Protein AF-A0A1M6BVC1-F1 (afdb_monomer)

Radius of gyration: 15.73 Å; Cα contacts (8 Å, |Δi|>4): 419; chains: 1; bounding box: 36×41×41 Å

Nearest PDB structures (foldseek):
  2gop-assembly1_B  TM=5.204E-01  e=5.847E-02  Pyrococcus furiosus
  8oz0-assembly1_I  TM=4.119E-01  e=9.799E-03  Homo sapiens
  2gop-assembly1_A  TM=3.902E-01  e=1.635E-01  Pyrococcus furiosus
  5jrl-assembly2_D-2  TM=3.042E-01  e=2.521E-01  Sphingopyxis alaskensis RB2256
  6b12-assembly2_B  TM=4.024E-01  e=8.055E+00  Pseudomonas protegens Pf-5

Solvent-accessible surface area (backbone atoms only — not comparable to full-atom values): 9526 Å² total; per-residue (Å²): 88,37,78,49,76,47,80,59,68,44,95,60,31,43,37,36,36,29,47,69,90,38,81,47,72,40,40,31,76,68,45,32,79,68,43,74,70,49,42,61,92,40,55,78,50,70,51,76,51,73,38,51,90,73,29,32,38,38,37,38,40,19,18,77,92,27,71,38,34,35,30,41,27,38,31,71,83,81,73,40,75,55,20,31,34,77,16,52,28,54,50,28,55,37,70,61,101,58,34,36,36,37,35,22,58,48,71,51,95,96,51,60,45,30,35,35,38,33,46,44,57,40,76,40,76,36,69,84,56,85,67,69,67,46,70,76,46,79,44,86,40,62,77,84,60,56,58,64,37,42,44,67,43,81,93,72,37,29,39,36,40,30,30,68,85,67,47,77,46,79,41,80,57,133

Organism: NCBI:txid1120997

Foldseek 3Di:
DWDDKDQDLDQFFGIWTADPNDIDTDGLVQVCVAFVQSGSVFWDDKDKDDDPVQCKIWMKTAGPCQQFIWTWIARNVVRDTQDIETRRQFQEWDDDPFKIWTWHFDDDPPDAIKIFIFIDTSNYRHHPDPPDRPRPDIHDDPRDWAFRYWYADPVQQWIWTQIPVRDTDIDHDD

Secondary structure (DSSP, 8-state):
-EEEEEE--SSSEEEEEEETTEEEEEEHHHHTTT-TT--TTTEEEEEEEEETTTTEEEEEEEETTTTEEEEEEEETTTTEEEEEEE-TTEEEEEE-SSEEEEEEEE--TTS--EEEEEEEETT-B-SS-----EEEEEE---TT--EEEEEEETTTTEEEEEETT--EEEEE--

Sequence (174 aa):
MLTDVEVLLDDESVLGYMLDGRYKTVSYAVFQQYWPDAEPDFVENSGVRWSSKGNTIIGYLTGASGQSGVIFGWNAVTETFFHISDGNFVVGIACTNKTMYSLACVSYYGHPASYCLNAAPIEAMNIEAGEEIEMITELPGTTDVIANSLYIDSGKNMLIVKTEDENIELYRID

pLDDT: mean 77.46, std 17.03, range [34.62, 97.62]

Structure (mmCIF, N/CA/C/O backbone):
data_AF-A0A1M6BVC1-F1
#
_entry.id   AF-A0A1M6BVC1-F1
#
loop_
_atom_site.group_PDB
_atom_site.id
_atom_site.type_symbol
_atom_site.label_atom_id
_atom_site.label_alt_id
_atom_site.label_comp_id
_atom_site.label_asym_id
_atom_site.label_entity_id
_atom_site.label_seq_id
_atom_site.pdbx_PDB_ins_code
_atom_site.Cartn_x
_atom_site.Cartn_y
_atom_site.Cartn_z
_atom_site.occupancy
_atom_site.B_iso_or_equiv
_atom_site.auth_seq_id
_atom_site.auth_comp_id
_atom_site.auth_asym_id
_atom_site.auth_atom_id
_atom_site.pdbx_PDB_model_num
ATOM 1 N N . MET A 1 1 ? -16.811 2.580 11.304 1.00 87.38 1 MET A N 1
ATOM 2 C CA . MET A 1 1 ? -16.763 1.980 9.964 1.00 87.38 1 MET A CA 1
ATOM 3 C C . MET A 1 1 ? -16.024 2.908 9.030 1.00 87.38 1 MET A C 1
ATOM 5 O O . MET A 1 1 ? -16.326 4.099 8.992 1.00 87.38 1 MET A O 1
ATOM 9 N N . LEU A 1 2 ? -15.047 2.344 8.330 1.00 89.94 2 LEU A N 1
ATOM 10 C CA . LEU A 1 2 ? -14.254 3.012 7.310 1.00 89.94 2 LEU A CA 1
ATOM 11 C C . LEU A 1 2 ? -15.112 3.256 6.063 1.00 89.94 2 LEU A C 1
ATOM 13 O O . LEU A 1 2 ? -15.721 2.315 5.545 1.00 89.94 2 LEU A O 1
ATOM 17 N N . THR A 1 3 ? -15.181 4.503 5.603 1.00 91.50 3 THR A N 1
ATOM 18 C CA . THR A 1 3 ? -16.043 4.891 4.472 1.00 91.50 3 THR A CA 1
ATOM 19 C C . THR A 1 3 ? -15.293 5.502 3.306 1.00 91.50 3 THR A C 1
ATOM 21 O O . THR A 1 3 ? -15.817 5.466 2.199 1.00 91.50 3 THR A O 1
ATOM 24 N N . ASP A 1 4 ? -14.099 6.037 3.542 1.00 92.56 4 ASP A N 1
ATOM 25 C CA . ASP A 1 4 ? -13.310 6.709 2.517 1.00 92.56 4 ASP A CA 1
ATOM 26 C C . ASP A 1 4 ? -11.820 6.636 2.844 1.00 92.56 4 ASP A C 1
ATOM 28 O O . ASP A 1 4 ? -11.466 6.587 4.030 1.00 92.56 4 ASP A O 1
ATOM 32 N N . VAL A 1 5 ? -10.989 6.596 1.804 1.00 92.88 5 VAL A N 1
ATOM 33 C CA . VAL A 1 5 ? -9.527 6.521 1.886 1.00 92.88 5 VAL A CA 1
ATOM 34 C C . VAL A 1 5 ? -8.914 7.203 0.670 1.00 92.88 5 VAL A C 1
ATOM 36 O O . VAL A 1 5 ? -9.285 6.906 -0.464 1.00 92.88 5 VAL A O 1
ATOM 39 N N . GLU A 1 6 ? -7.915 8.041 0.910 1.00 93.56 6 GLU A N 1
ATOM 40 C CA . GLU A 1 6 ? -7.159 8.743 -0.121 1.00 93.56 6 GLU A CA 1
ATOM 41 C C . GLU A 1 6 ? -5.668 8.789 0.223 1.00 93.56 6 GLU A C 1
ATOM 43 O O . GLU A 1 6 ? -5.279 8.764 1.394 1.00 93.56 6 GLU A O 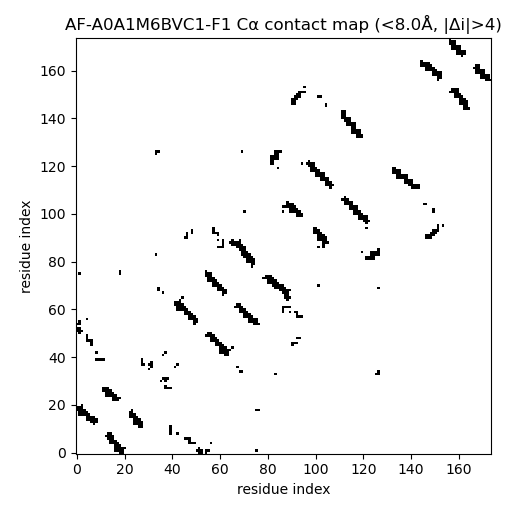1
ATOM 48 N N . VAL A 1 7 ? -4.834 8.869 -0.809 1.00 92.12 7 VAL A N 1
ATOM 49 C CA . VAL A 1 7 ? -3.417 9.213 -0.662 1.00 92.12 7 VAL A CA 1
ATOM 50 C C . VAL A 1 7 ? -3.305 10.731 -0.770 1.00 92.12 7 VAL A C 1
ATOM 52 O O . VAL A 1 7 ? -3.816 11.304 -1.729 1.00 92.12 7 VAL A O 1
ATOM 55 N N . LEU A 1 8 ? -2.676 11.368 0.218 1.00 91.69 8 LEU A N 1
ATOM 56 C CA . LEU A 1 8 ? -2.559 12.827 0.297 1.00 91.69 8 LEU A CA 1
ATOM 57 C C . LEU A 1 8 ? -1.256 13.338 -0.316 1.00 91.69 8 LEU A C 1
ATOM 59 O O . LEU A 1 8 ? -1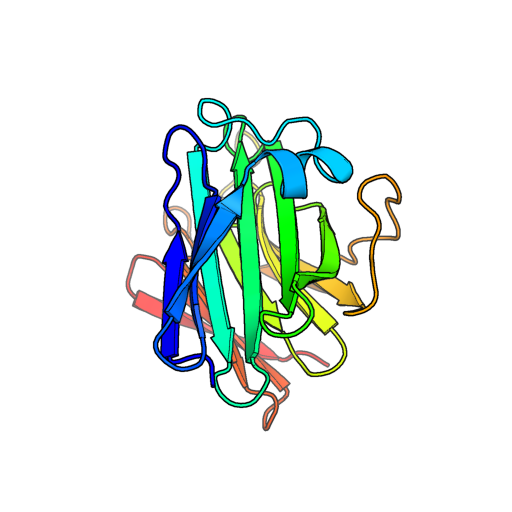.297 14.233 -1.154 1.00 91.69 8 LEU A O 1
ATOM 63 N N . LEU A 1 9 ? -0.127 12.749 0.090 1.00 88.94 9 LEU A N 1
ATOM 64 C CA . LEU A 1 9 ? 1.229 13.192 -0.262 1.00 88.94 9 LEU A CA 1
ATOM 65 C C . LEU A 1 9 ? 1.412 14.716 -0.136 1.00 88.94 9 LEU A C 1
ATOM 67 O O . LEU A 1 9 ? 1.947 15.363 -1.033 1.00 88.94 9 LEU A O 1
ATOM 71 N N . ASP A 1 10 ? 0.929 15.288 0.970 1.00 91.00 10 ASP A N 1
ATOM 72 C CA . ASP A 1 10 ? 1.186 16.689 1.321 1.00 91.00 10 ASP A CA 1
ATOM 73 C C . ASP A 1 10 ? 2.459 16.814 2.183 1.00 91.00 10 ASP A C 1
ATOM 75 O O . ASP A 1 10 ? 3.210 15.851 2.330 1.00 91.00 10 ASP A O 1
ATOM 79 N N . ASP A 1 11 ? 2.727 17.994 2.746 1.00 90.44 11 ASP A N 1
ATOM 80 C CA . ASP A 1 11 ? 3.944 18.253 3.531 1.00 90.44 11 ASP A CA 1
ATOM 81 C C . ASP A 1 11 ? 4.020 17.439 4.844 1.00 90.44 11 ASP A C 1
ATOM 83 O O . ASP A 1 11 ? 5.096 17.297 5.427 1.00 90.44 11 ASP A O 1
ATOM 87 N N . GLU A 1 12 ? 2.895 16.914 5.346 1.00 91.50 12 GLU A N 1
ATOM 88 C CA . GLU A 1 12 ? 2.810 16.274 6.667 1.00 91.50 12 GLU A CA 1
ATOM 89 C C . GLU A 1 12 ? 2.254 14.843 6.619 1.00 91.50 12 GLU A C 1
ATOM 91 O O . GLU A 1 12 ? 2.596 14.013 7.472 1.00 91.50 12 GLU A O 1
ATOM 96 N N . SER A 1 13 ? 1.403 14.536 5.640 1.00 94.69 13 SER A N 1
ATOM 97 C CA . SER A 1 13 ? 0.535 13.363 5.615 1.00 94.69 13 SER A CA 1
ATOM 98 C C . SER A 1 13 ? 0.669 12.535 4.342 1.00 94.69 13 SER A C 1
ATOM 100 O O . SER A 1 13 ? 0.686 13.035 3.220 1.00 94.69 13 SER A O 1
ATOM 102 N N . VAL A 1 14 ? 0.668 11.217 4.535 1.00 93.81 14 VAL A N 1
ATOM 103 C CA . VAL A 1 14 ? 0.681 10.225 3.455 1.00 93.81 14 VAL A CA 1
ATOM 104 C C . VAL A 1 14 ? -0.739 9.761 3.137 1.00 93.81 14 VAL A C 1
ATOM 106 O O . VAL A 1 14 ? -1.123 9.665 1.974 1.00 93.81 14 VAL A O 1
ATOM 109 N N . LEU A 1 15 ? -1.536 9.474 4.169 1.00 95.88 15 LEU A N 1
ATOM 110 C CA . LEU A 1 15 ? -2.835 8.813 4.040 1.00 95.88 15 LEU A CA 1
ATOM 111 C C . LEU A 1 15 ? -3.922 9.622 4.742 1.00 95.88 15 LEU A C 1
ATOM 113 O O . LEU A 1 15 ? -3.751 9.980 5.905 1.00 95.88 15 LEU A O 1
ATOM 117 N N . GLY A 1 16 ? -5.055 9.827 4.075 1.00 96.81 16 GLY A N 1
ATOM 118 C CA . GLY A 1 16 ? -6.291 10.350 4.655 1.00 96.81 16 GLY A CA 1
ATOM 119 C C . GLY A 1 16 ? -7.371 9.271 4.685 1.00 96.81 16 GLY A C 1
ATOM 120 O O . GLY A 1 16 ? -7.481 8.472 3.754 1.00 96.81 16 GLY A O 1
ATOM 121 N N . TYR A 1 17 ? -8.169 9.198 5.753 1.00 96.94 17 TYR A N 1
ATOM 122 C CA . TYR A 1 17 ? -9.300 8.269 5.806 1.00 96.94 17 TYR A CA 1
ATOM 123 C C . TYR A 1 17 ? -10.441 8.715 6.726 1.00 96.94 17 TYR A C 1
ATOM 125 O O . TYR A 1 17 ? -10.248 9.387 7.740 1.00 96.94 17 TYR A O 1
ATOM 133 N N . MET A 1 18 ? -11.658 8.276 6.391 1.00 96.75 18 MET A N 1
ATOM 134 C CA . MET A 1 18 ? -12.878 8.528 7.163 1.00 96.75 18 MET A CA 1
ATOM 135 C C . MET A 1 18 ? -13.277 7.305 7.987 1.00 96.75 18 MET A C 1
ATOM 137 O O . MET A 1 18 ? -13.714 6.295 7.433 1.00 96.75 18 MET A O 1
ATOM 141 N N . LEU A 1 19 ? -13.206 7.412 9.316 1.00 96.00 19 LEU A N 1
ATOM 142 C CA . LEU A 1 19 ? -13.634 6.372 10.254 1.00 96.00 19 LEU A CA 1
ATOM 143 C C . LEU A 1 19 ? -14.739 6.898 11.171 1.00 96.00 19 LEU A C 1
ATOM 145 O O . LEU A 1 19 ? -14.530 7.843 11.928 1.00 96.00 19 LEU A O 1
ATOM 149 N N . ASP A 1 20 ? -15.916 6.268 11.119 1.00 93.94 20 ASP A N 1
ATOM 150 C CA . ASP A 1 20 ? -17.065 6.643 11.965 1.00 93.94 20 ASP A CA 1
ATOM 151 C C . ASP A 1 20 ? -17.424 8.137 11.856 1.00 93.94 20 ASP A C 1
ATOM 153 O O . ASP A 1 20 ? -17.736 8.807 12.840 1.00 93.94 20 ASP A O 1
ATOM 157 N N . GLY A 1 21 ? -17.353 8.670 10.630 1.00 93.56 21 GLY A N 1
ATOM 158 C CA . GLY A 1 21 ? -17.664 10.069 10.330 1.00 93.56 21 GLY A CA 1
ATOM 159 C C . GLY A 1 21 ? -16.580 11.069 10.738 1.00 93.56 21 GLY A C 1
ATOM 160 O O . GLY A 1 21 ? -16.818 12.272 10.653 1.00 93.56 21 GLY A O 1
ATOM 161 N N . ARG A 1 22 ? -15.403 10.608 11.178 1.00 96.44 22 ARG A N 1
ATOM 162 C CA . ARG A 1 22 ? -14.257 11.463 11.505 1.00 96.44 22 ARG A CA 1
ATOM 163 C C . ARG A 1 22 ? -13.138 11.264 10.498 1.00 96.44 22 ARG A C 1
ATOM 165 O O . ARG A 1 22 ? -12.748 10.127 10.239 1.00 96.44 22 ARG A O 1
ATOM 172 N N . TYR A 1 23 ? -12.618 12.376 9.994 1.00 97.19 23 TYR A N 1
ATOM 173 C CA . TYR A 1 23 ? -11.426 12.379 9.163 1.00 97.19 23 TYR A CA 1
ATOM 174 C C . TYR A 1 23 ? -10.185 12.217 10.035 1.00 97.19 23 TYR A C 1
ATOM 176 O O . TYR A 1 23 ? -10.087 12.829 11.104 1.00 97.19 23 TYR A O 1
ATOM 184 N N . LYS A 1 24 ? -9.263 11.376 9.585 1.00 97.50 24 LYS A N 1
ATOM 185 C CA . LYS A 1 24 ? -7.977 11.110 10.218 1.00 97.50 24 LYS A CA 1
ATOM 186 C C . LYS A 1 24 ? -6.897 11.069 9.150 1.00 97.50 24 LYS A C 1
ATOM 188 O O . LYS A 1 24 ? -7.177 10.698 8.012 1.00 97.50 24 LYS A O 1
ATOM 193 N N . THR A 1 25 ? -5.673 11.383 9.551 1.00 97.62 25 THR A N 1
ATOM 194 C CA . THR A 1 25 ? -4.498 11.291 8.688 1.00 97.62 25 THR A CA 1
ATOM 195 C C . THR A 1 25 ? -3.426 10.398 9.305 1.00 97.62 25 THR A C 1
ATOM 197 O O . THR A 1 25 ? -3.410 10.165 10.517 1.00 97.62 25 THR A O 1
ATOM 200 N N . VAL A 1 26 ? -2.542 9.872 8.460 1.00 96.38 26 VAL A N 1
ATOM 201 C CA . VAL A 1 26 ? -1.310 9.184 8.860 1.00 96.38 26 VAL A CA 1
ATOM 202 C C . VAL A 1 26 ? -0.137 9.982 8.314 1.00 96.38 26 VAL A C 1
ATOM 204 O O . VAL A 1 26 ? -0.056 10.209 7.106 1.00 96.38 26 VAL A O 1
ATOM 207 N N . SER A 1 27 ? 0.757 10.409 9.202 1.00 96.19 27 SER A N 1
ATOM 208 C CA . SER A 1 27 ? 1.908 11.234 8.845 1.00 96.19 27 SER A CA 1
ATOM 209 C C . SER A 1 27 ? 3.092 10.419 8.339 1.00 96.19 27 SER A C 1
ATOM 211 O O . SER A 1 27 ? 3.218 9.229 8.643 1.00 96.19 27 SER A O 1
ATOM 213 N N . TYR A 1 28 ? 4.016 11.083 7.640 1.00 94.00 28 TYR A N 1
ATOM 214 C CA . TYR A 1 28 ? 5.298 10.487 7.242 1.00 94.00 28 TYR A CA 1
ATOM 215 C C . TYR A 1 28 ? 6.066 9.909 8.435 1.00 94.00 28 TYR A C 1
ATOM 217 O O . TYR A 1 28 ? 6.598 8.809 8.344 1.00 94.00 28 TYR A O 1
ATOM 225 N N . ALA A 1 29 ? 6.025 10.567 9.598 1.00 94.12 29 ALA A N 1
ATOM 226 C CA . ALA A 1 29 ? 6.698 10.101 10.814 1.00 94.12 29 ALA A CA 1
ATOM 227 C C . ALA A 1 29 ? 6.237 8.708 11.294 1.00 94.12 29 ALA A C 1
ATOM 229 O O . ALA A 1 29 ? 6.975 8.005 11.988 1.00 94.12 29 ALA A O 1
ATOM 230 N N . VAL A 1 30 ? 5.015 8.288 10.947 1.00 94.06 30 VAL A N 1
ATOM 231 C CA . VAL A 1 30 ? 4.536 6.927 11.230 1.00 94.06 30 VAL A CA 1
ATOM 232 C C . VAL A 1 30 ? 5.215 5.918 10.302 1.00 94.06 30 VAL A C 1
ATOM 234 O O . VAL A 1 30 ? 5.639 4.860 10.762 1.00 94.06 30 VAL A O 1
ATOM 237 N N . PHE A 1 31 ? 5.373 6.259 9.021 1.00 92.06 31 PHE A N 1
ATOM 238 C CA . PHE A 1 31 ? 6.064 5.428 8.033 1.00 92.06 31 PHE A CA 1
ATOM 239 C C . PHE A 1 31 ? 7.579 5.384 8.264 1.00 92.06 31 PHE A C 1
ATOM 241 O O . PHE A 1 31 ? 8.153 4.306 8.171 1.00 92.06 31 PHE A O 1
ATOM 248 N N . GLN A 1 32 ? 8.209 6.495 8.660 1.00 92.31 32 GLN A N 1
ATOM 249 C CA . GLN A 1 32 ? 9.658 6.609 8.901 1.00 92.31 32 GLN A CA 1
ATOM 250 C C . GLN A 1 32 ? 10.209 5.658 9.970 1.00 92.31 32 GLN A C 1
ATOM 252 O O . GLN A 1 32 ? 11.396 5.346 9.969 1.00 92.31 32 GLN A O 1
ATOM 257 N N . GLN A 1 33 ? 9.360 5.161 10.874 1.00 89.56 33 GLN A N 1
ATOM 258 C CA . GLN A 1 33 ? 9.745 4.123 11.842 1.00 89.56 33 GLN A CA 1
ATOM 259 C C . GLN A 1 33 ? 10.119 2.797 11.173 1.00 89.56 33 GLN A C 1
ATOM 261 O O . GLN A 1 33 ? 10.791 1.966 11.779 1.00 89.56 33 GLN A O 1
ATOM 266 N N . TYR A 1 34 ? 9.643 2.605 9.948 1.00 87.44 34 TYR A N 1
ATOM 267 C CA . TYR A 1 34 ? 9.768 1.388 9.175 1.00 87.44 34 TYR A CA 1
ATOM 268 C C . TYR A 1 34 ? 10.577 1.685 7.904 1.00 87.44 34 TYR A C 1
ATOM 270 O O . TYR A 1 34 ? 11.576 1.019 7.655 1.00 87.44 34 TYR A O 1
ATOM 278 N N . TRP A 1 35 ? 10.181 2.692 7.126 1.00 90.56 35 TRP A N 1
ATOM 279 C CA . TRP A 1 35 ? 10.814 3.103 5.876 1.00 90.56 35 TRP A CA 1
ATOM 280 C C . TRP A 1 35 ? 11.433 4.497 6.047 1.00 90.56 35 TRP A C 1
ATOM 282 O O . TRP A 1 35 ? 10.717 5.490 5.908 1.00 90.56 35 TRP A O 1
ATOM 292 N N . PRO A 1 36 ? 12.733 4.604 6.391 1.00 90.31 36 PRO A N 1
ATOM 293 C CA . PRO A 1 36 ? 13.363 5.883 6.730 1.00 90.31 36 PRO A CA 1
ATOM 294 C C . PRO A 1 36 ? 13.294 6.936 5.621 1.00 90.31 36 PRO A C 1
ATOM 296 O O . PRO A 1 36 ? 13.260 8.122 5.932 1.00 90.31 36 PRO A O 1
ATOM 299 N N . ASP A 1 37 ? 13.212 6.506 4.359 1.00 88.56 37 ASP A N 1
ATOM 300 C CA . ASP A 1 37 ? 13.104 7.392 3.194 1.00 88.56 37 ASP A CA 1
ATOM 301 C C . ASP A 1 37 ? 11.696 7.994 3.016 1.00 88.56 37 ASP A C 1
ATOM 303 O O . ASP A 1 37 ? 11.458 8.733 2.065 1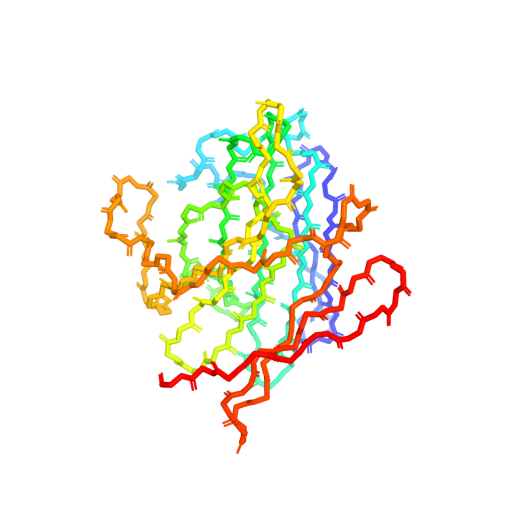.00 88.56 37 ASP A O 1
ATOM 307 N N . ALA A 1 38 ? 10.734 7.675 3.890 1.00 90.75 38 ALA A N 1
ATOM 308 C CA . ALA A 1 38 ? 9.382 8.216 3.823 1.00 90.75 38 ALA A CA 1
ATOM 309 C C . ALA A 1 38 ? 9.382 9.729 4.114 1.00 90.75 38 ALA A C 1
ATOM 311 O O . ALA A 1 38 ? 9.135 10.158 5.242 1.00 90.75 38 ALA A O 1
ATOM 312 N N . GLU A 1 39 ? 9.630 10.535 3.087 1.00 93.00 39 GLU A N 1
ATOM 313 C CA . GLU A 1 39 ? 9.636 11.998 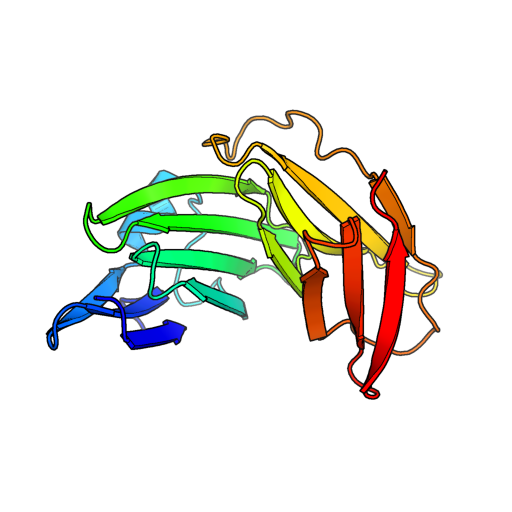3.116 1.00 93.00 39 GLU A CA 1
ATOM 314 C C . GLU A 1 39 ? 8.775 12.575 1.975 1.00 93.00 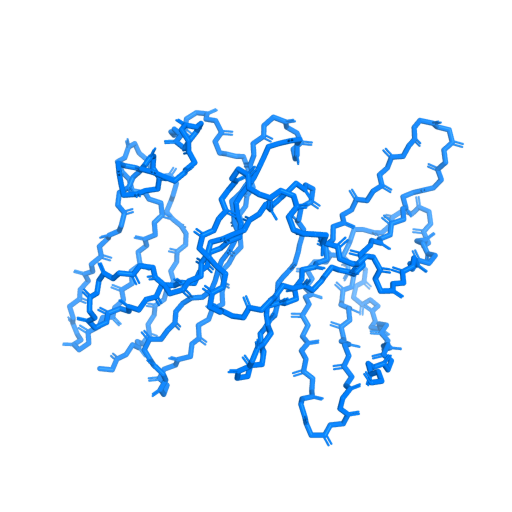39 GLU A C 1
ATOM 316 O O . GLU A 1 39 ? 8.682 11.943 0.916 1.00 93.00 39 GLU A O 1
ATOM 321 N N . PRO A 1 40 ? 8.172 13.772 2.147 1.00 91.06 40 PRO A N 1
ATOM 322 C CA . PRO A 1 40 ? 7.289 14.379 1.144 1.00 91.06 40 PRO A CA 1
ATOM 323 C C . PRO A 1 40 ? 7.889 14.477 -0.260 1.00 91.06 40 PRO A C 1
ATOM 325 O O . PRO A 1 40 ? 7.232 14.136 -1.237 1.00 91.06 40 PRO A O 1
ATOM 328 N N . ASP A 1 41 ? 9.160 14.870 -0.358 1.00 89.88 41 ASP A N 1
ATOM 329 C CA . ASP A 1 41 ? 9.846 15.045 -1.643 1.00 89.88 41 ASP A CA 1
ATOM 330 C C . ASP A 1 41 ? 10.428 13.736 -2.207 1.00 89.88 41 ASP A C 1
ATOM 332 O O . ASP A 1 41 ? 10.947 13.714 -3.325 1.00 89.88 41 ASP A O 1
ATOM 336 N N . PHE A 1 42 ? 10.382 12.646 -1.434 1.00 91.81 42 PHE A N 1
ATOM 337 C CA . PHE A 1 42 ? 10.911 11.348 -1.845 1.00 91.81 42 PHE A CA 1
ATOM 338 C C . PHE A 1 42 ? 9.840 10.450 -2.467 1.00 91.81 42 PHE A C 1
ATOM 340 O O . PHE A 1 42 ? 10.127 9.708 -3.410 1.00 91.81 42 PHE A O 1
ATOM 347 N N . VAL A 1 43 ? 8.608 10.506 -1.952 1.00 91.56 43 VAL A N 1
ATOM 348 C CA . VAL A 1 43 ? 7.503 9.675 -2.442 1.00 91.56 43 VAL A CA 1
ATOM 349 C C . VAL A 1 43 ? 6.980 10.226 -3.768 1.00 91.56 43 VAL A C 1
ATOM 351 O O . VAL A 1 43 ? 6.486 11.344 -3.843 1.00 91.56 43 VAL A O 1
ATOM 354 N N . GLU A 1 44 ? 7.047 9.418 -4.823 1.00 87.19 44 GLU A N 1
ATOM 355 C CA . GLU A 1 44 ? 6.694 9.835 -6.189 1.00 87.19 44 GLU A CA 1
ATOM 356 C C . GLU A 1 44 ? 5.485 9.079 -6.764 1.00 87.19 44 GLU A C 1
ATOM 358 O O . GLU A 1 44 ? 4.814 9.572 -7.669 1.00 87.19 44 GLU A O 1
ATOM 363 N N . ASN A 1 45 ? 5.205 7.871 -6.262 1.00 82.81 45 ASN A N 1
ATOM 364 C CA . ASN A 1 45 ? 4.087 7.046 -6.706 1.00 82.81 45 ASN A CA 1
ATOM 365 C C . ASN A 1 45 ? 3.483 6.292 -5.519 1.00 82.81 45 ASN A C 1
ATOM 367 O O . ASN A 1 45 ? 4.153 5.979 -4.533 1.00 82.81 45 ASN A O 1
ATOM 371 N N . SER A 1 46 ? 2.183 6.031 -5.597 1.00 86.62 46 SER A N 1
ATOM 372 C CA . SER A 1 46 ? 1.431 5.415 -4.514 1.00 86.62 46 SER A CA 1
ATOM 373 C C . SER A 1 46 ? 0.137 4.792 -5.016 1.00 86.62 46 SER A C 1
ATOM 375 O O . SER A 1 46 ? -0.406 5.161 -6.057 1.00 86.62 46 SER A O 1
ATOM 377 N N . GLY A 1 47 ? -0.393 3.861 -4.235 1.00 85.38 47 GLY A N 1
ATOM 378 C CA . GLY A 1 47 ? -1.718 3.315 -4.471 1.00 85.38 47 GLY A CA 1
ATOM 379 C C . GLY A 1 47 ? -2.285 2.713 -3.202 1.00 85.38 47 GLY A C 1
ATOM 380 O O . GLY A 1 47 ? -1.553 2.149 -2.392 1.00 85.38 47 GLY A O 1
ATOM 381 N N . VAL A 1 48 ? -3.600 2.827 -3.021 1.00 88.62 48 VAL A N 1
ATOM 382 C CA . VAL A 1 48 ? -4.304 2.317 -1.838 1.00 88.62 48 VAL A CA 1
ATOM 383 C C . VAL A 1 48 ? -5.561 1.553 -2.217 1.00 88.62 48 VAL A C 1
ATOM 385 O O . VAL A 1 48 ? -6.231 1.833 -3.211 1.00 88.62 48 VAL A O 1
ATOM 388 N N . ARG A 1 49 ? -5.896 0.570 -1.386 1.00 84.62 49 ARG A N 1
ATOM 389 C CA . ARG A 1 49 ? -7.157 -0.172 -1.402 1.00 84.62 49 ARG A CA 1
ATOM 390 C C . ARG A 1 49 ? -7.640 -0.337 0.028 1.00 84.62 49 ARG A C 1
ATOM 392 O O . ARG A 1 49 ? -6.843 -0.373 0.960 1.00 84.62 49 ARG A O 1
ATOM 399 N N . TRP A 1 50 ? -8.945 -0.478 0.223 1.00 85.88 50 TRP A N 1
ATOM 400 C CA . TRP A 1 50 ? -9.493 -0.614 1.570 1.00 85.88 50 TRP A CA 1
ATOM 401 C C . TRP A 1 50 ? -10.709 -1.528 1.643 1.00 85.88 50 TRP A C 1
ATOM 403 O O . TRP A 1 50 ? -11.397 -1.782 0.654 1.00 85.88 50 TRP A O 1
ATOM 413 N N . SER A 1 51 ? -10.978 -2.018 2.855 1.00 79.62 51 SER A N 1
ATOM 414 C CA . SER A 1 51 ? -12.159 -2.813 3.184 1.00 79.62 51 SER A CA 1
ATOM 415 C C . SER A 1 51 ? -12.939 -2.160 4.318 1.00 79.62 51 SER A C 1
ATOM 417 O O . SER A 1 51 ? -12.495 -2.127 5.468 1.00 79.62 51 SER A O 1
ATOM 419 N N . SER A 1 52 ? -14.158 -1.703 4.021 1.00 69.12 52 SER A N 1
ATOM 420 C CA . SER A 1 52 ? -15.068 -1.123 5.019 1.00 69.12 52 SER A CA 1
ATOM 421 C C . SER A 1 52 ? -15.479 -2.116 6.112 1.00 69.12 52 SER A C 1
ATOM 423 O O . SER A 1 52 ? -15.742 -1.715 7.243 1.00 69.12 52 SER A O 1
ATOM 425 N N . LYS A 1 53 ? -15.492 -3.422 5.804 1.00 71.19 53 LYS A N 1
ATOM 426 C CA . LYS A 1 53 ? -15.825 -4.488 6.765 1.00 71.19 53 LYS A CA 1
ATOM 427 C C . LYS A 1 53 ? -14.676 -4.805 7.723 1.00 71.19 53 LYS A C 1
ATOM 429 O O . LYS A 1 53 ? -14.937 -5.176 8.861 1.00 71.19 53 LYS A O 1
ATOM 434 N N . GLY A 1 54 ? -13.433 -4.676 7.259 1.00 74.19 54 GLY A N 1
ATOM 435 C CA . GLY A 1 54 ? -12.235 -4.909 8.071 1.00 74.19 54 GLY A CA 1
ATOM 436 C C . GLY A 1 54 ? -11.737 -3.666 8.807 1.00 74.19 54 GLY A C 1
ATOM 437 O O . GLY A 1 54 ? -10.977 -3.800 9.757 1.00 74.19 54 GLY A O 1
ATOM 438 N N . ASN A 1 55 ? -12.160 -2.466 8.383 1.00 87.31 55 ASN A N 1
ATOM 439 C CA . ASN A 1 55 ? -11.508 -1.194 8.726 1.00 87.31 55 ASN A CA 1
ATOM 440 C C . ASN A 1 55 ? -9.992 -1.240 8.463 1.00 87.31 55 ASN A C 1
ATOM 442 O O . ASN A 1 55 ? -9.196 -0.684 9.219 1.00 87.31 55 ASN A O 1
ATOM 446 N N . THR A 1 56 ? -9.607 -1.942 7.400 1.00 90.38 56 THR A N 1
ATOM 447 C CA . THR A 1 56 ? -8.219 -2.110 6.987 1.00 90.38 56 THR A CA 1
ATOM 448 C C . THR A 1 56 ? -7.975 -1.383 5.679 1.00 90.38 56 THR A C 1
ATOM 450 O O . THR A 1 56 ? -8.837 -1.342 4.793 1.00 90.38 56 THR A O 1
ATOM 453 N N . ILE A 1 57 ? -6.781 -0.818 5.579 1.00 93.94 57 ILE A N 1
ATOM 454 C CA . ILE A 1 57 ? -6.257 -0.145 4.399 1.00 93.94 57 ILE A CA 1
ATOM 455 C C . ILE A 1 57 ? -4.988 -0.892 4.016 1.00 93.94 57 ILE A C 1
ATOM 457 O O . ILE A 1 57 ? -4.181 -1.201 4.884 1.00 93.94 57 ILE A O 1
ATOM 461 N N . ILE A 1 58 ? -4.823 -1.211 2.742 1.00 92.12 58 ILE A N 1
ATOM 462 C CA . ILE A 1 58 ? -3.553 -1.681 2.198 1.00 92.12 58 ILE A CA 1
ATOM 463 C C . ILE A 1 58 ? -3.071 -0.658 1.184 1.00 92.12 58 ILE A C 1
ATOM 465 O O . ILE A 1 58 ? -3.884 -0.041 0.491 1.00 92.12 58 ILE A O 1
ATOM 469 N N . GLY A 1 59 ? -1.768 -0.471 1.093 1.00 93.44 59 GLY A N 1
ATOM 470 C CA . GLY A 1 59 ? -1.200 0.494 0.173 1.00 93.44 59 GLY A CA 1
ATOM 471 C C . GLY A 1 59 ? 0.237 0.185 -0.175 1.00 93.44 59 GLY A C 1
ATOM 472 O O . GLY A 1 59 ? 0.849 -0.720 0.389 1.00 93.44 59 GLY A O 1
ATOM 473 N N . TYR A 1 60 ? 0.754 0.940 -1.127 1.00 93.06 60 TYR A N 1
ATOM 474 C CA . TYR A 1 60 ? 2.174 1.015 -1.399 1.00 93.06 60 TYR A CA 1
ATOM 475 C C . TYR A 1 60 ? 2.580 2.470 -1.613 1.00 93.06 60 TYR A C 1
ATOM 477 O O . TYR A 1 60 ? 1.759 3.295 -2.028 1.00 93.06 60 TYR A O 1
ATOM 485 N N . LEU A 1 61 ? 3.842 2.759 -1.322 1.00 94.00 61 LEU A N 1
ATOM 486 C CA . LEU A 1 61 ? 4.519 4.020 -1.603 1.00 94.00 61 LEU A CA 1
ATOM 487 C C . LEU A 1 61 ? 5.848 3.684 -2.273 1.00 94.00 61 LEU A C 1
ATOM 489 O O . LEU A 1 61 ? 6.513 2.742 -1.842 1.00 94.00 61 LEU A O 1
ATOM 493 N N . THR A 1 62 ? 6.247 4.447 -3.284 1.00 92.19 62 THR A N 1
ATOM 494 C CA . THR A 1 62 ? 7.568 4.312 -3.903 1.00 92.19 62 THR A CA 1
ATOM 495 C C . THR A 1 62 ? 8.254 5.662 -4.046 1.00 92.19 62 THR A C 1
ATOM 497 O O . THR A 1 62 ? 7.596 6.697 -4.151 1.00 92.19 62 THR A O 1
ATOM 500 N N . GLY A 1 63 ? 9.578 5.629 -4.096 1.00 90.12 63 GLY A N 1
ATOM 501 C CA . GLY A 1 63 ? 10.452 6.746 -4.418 1.00 90.12 63 GLY A CA 1
ATOM 502 C C . GLY A 1 63 ? 11.667 6.285 -5.224 1.00 90.12 63 GLY A C 1
ATOM 503 O O . GLY A 1 63 ? 11.853 5.092 -5.492 1.00 90.12 63 GLY A O 1
ATOM 504 N N . ALA A 1 64 ? 12.517 7.240 -5.601 1.00 89.19 64 ALA A N 1
ATOM 505 C CA . ALA A 1 64 ? 13.732 7.001 -6.385 1.00 89.19 64 ALA A CA 1
ATOM 506 C C . ALA A 1 64 ? 13.491 6.251 -7.717 1.00 89.19 64 ALA A C 1
ATOM 508 O O . ALA A 1 64 ? 14.202 5.301 -8.059 1.00 89.19 64 ALA A O 1
ATOM 509 N N . SER A 1 65 ? 12.497 6.684 -8.493 1.00 85.06 65 SER A N 1
ATOM 510 C CA . SER A 1 65 ? 12.034 6.012 -9.717 1.00 85.06 65 SER A CA 1
ATOM 511 C C . SER A 1 65 ? 11.636 4.546 -9.493 1.00 85.06 65 SER A C 1
ATOM 513 O O . SER A 1 65 ? 11.972 3.668 -10.289 1.00 85.06 65 SER A O 1
ATOM 515 N N . GLY A 1 66 ? 10.957 4.276 -8.379 1.00 84.75 66 GLY A N 1
ATOM 516 C CA . GLY A 1 66 ? 10.499 2.959 -7.952 1.00 84.75 66 GLY A CA 1
ATOM 517 C C . GLY A 1 66 ? 11.559 2.105 -7.258 1.00 84.75 66 GLY A C 1
ATOM 518 O O . GLY A 1 66 ? 11.238 1.009 -6.821 1.00 84.75 66 GLY A O 1
ATOM 519 N N . GLN A 1 67 ? 12.808 2.557 -7.141 1.00 86.44 67 GLN A N 1
ATOM 520 C CA . GLN A 1 67 ? 13.903 1.741 -6.592 1.00 86.44 67 GLN A CA 1
ATOM 521 C C . GLN A 1 67 ? 13.877 1.596 -5.067 1.00 86.44 67 GLN A C 1
ATOM 523 O O . GLN A 1 67 ? 14.612 0.769 -4.536 1.00 86.44 67 GLN A O 1
ATOM 528 N N . SER A 1 68 ? 13.086 2.422 -4.383 1.00 89.38 68 SER A N 1
ATOM 529 C CA . SER A 1 68 ? 12.805 2.326 -2.951 1.00 89.38 68 SER A CA 1
ATOM 530 C C . SER A 1 68 ? 11.293 2.350 -2.774 1.00 89.38 68 SER A C 1
ATOM 532 O O . SER A 1 68 ? 10.596 3.111 -3.451 1.00 89.38 68 SER A O 1
ATOM 534 N N . GLY A 1 69 ? 10.753 1.536 -1.879 1.00 91.00 69 GLY A N 1
ATOM 535 C CA . GLY A 1 69 ? 9.324 1.547 -1.615 1.00 91.00 69 GLY A CA 1
ATOM 536 C C . GLY A 1 69 ? 8.919 0.670 -0.450 1.00 91.00 69 GLY A C 1
ATOM 537 O O . GLY A 1 69 ? 9.674 -0.179 0.016 1.00 91.00 69 GLY A O 1
ATOM 538 N N . VAL A 1 70 ? 7.680 0.853 -0.009 1.00 92.56 70 VAL A N 1
ATOM 539 C CA . VAL A 1 70 ? 7.068 0.057 1.054 1.00 92.56 70 VAL A CA 1
ATOM 540 C C . VAL A 1 70 ? 5.658 -0.356 0.661 1.00 92.56 70 VAL A C 1
ATOM 542 O O . VAL A 1 70 ? 4.874 0.460 0.177 1.00 92.56 70 VAL A O 1
ATOM 545 N N . ILE A 1 71 ? 5.314 -1.618 0.905 1.00 92.69 71 ILE A N 1
ATOM 546 C CA . ILE A 1 71 ? 3.932 -2.104 0.925 1.00 92.69 71 ILE A CA 1
ATOM 547 C C . ILE A 1 71 ? 3.480 -2.130 2.377 1.00 92.69 71 ILE A C 1
ATOM 549 O O . ILE A 1 71 ? 4.186 -2.638 3.246 1.00 92.69 71 ILE A O 1
ATOM 553 N N . PHE A 1 72 ? 2.283 -1.624 2.651 1.00 93.38 72 PHE A N 1
ATOM 554 C CA . PHE A 1 72 ? 1.759 -1.533 4.005 1.00 93.38 72 PHE A CA 1
ATOM 55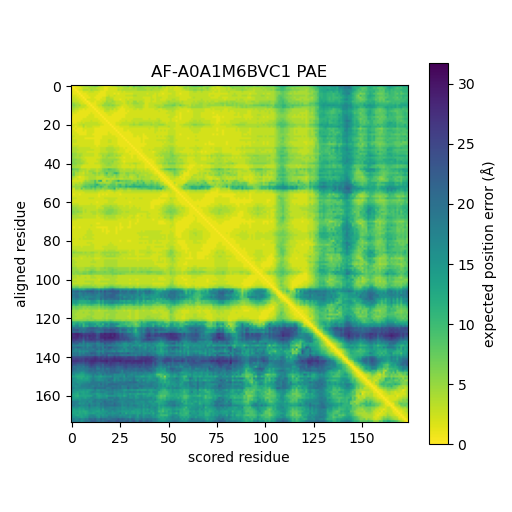5 C C . PHE A 1 72 ? 0.334 -2.061 4.130 1.00 93.38 72 PHE A C 1
ATOM 557 O O . PHE A 1 72 ? -0.472 -2.027 3.201 1.00 93.38 72 PHE A O 1
ATOM 564 N N . GLY A 1 73 ? 0.016 -2.512 5.338 1.00 92.88 73 GLY A N 1
ATOM 565 C CA . GLY A 1 73 ? -1.327 -2.801 5.812 1.00 92.88 73 GLY A CA 1
ATOM 566 C C . GLY A 1 73 ? -1.581 -2.047 7.111 1.00 92.88 73 GLY A C 1
ATOM 567 O O . GLY A 1 73 ? -0.864 -2.236 8.088 1.00 92.88 73 GLY A O 1
ATOM 568 N N . TRP A 1 74 ? -2.604 -1.199 7.130 1.00 94.44 74 TRP A N 1
ATOM 569 C CA . TRP A 1 74 ? -2.978 -0.317 8.232 1.00 94.44 74 TRP A CA 1
ATOM 570 C C . TRP A 1 74 ? -4.347 -0.678 8.811 1.00 94.44 74 TRP A C 1
ATOM 572 O O . TRP A 1 74 ? -5.334 -0.821 8.083 1.00 94.44 74 TRP A O 1
ATOM 582 N N . ASN A 1 75 ? -4.430 -0.789 10.136 1.00 92.81 75 ASN A N 1
ATOM 583 C CA . ASN A 1 75 ? -5.690 -0.933 10.853 1.00 92.81 75 ASN A CA 1
ATOM 584 C C . ASN A 1 75 ? -6.186 0.447 11.307 1.00 92.81 75 ASN A C 1
ATOM 586 O O . ASN A 1 75 ? -5.621 1.053 12.214 1.00 92.81 75 ASN A O 1
ATOM 590 N N . ALA A 1 76 ? -7.279 0.925 10.710 1.00 93.12 76 ALA A N 1
ATOM 591 C CA . ALA A 1 76 ? -7.831 2.250 10.990 1.00 93.12 76 ALA A CA 1
ATOM 592 C C . ALA A 1 76 ? -8.403 2.391 12.413 1.00 93.12 76 ALA A C 1
ATOM 594 O O . ALA A 1 76 ? -8.532 3.505 12.916 1.00 93.12 76 ALA A O 1
ATOM 595 N N . VAL A 1 77 ? -8.771 1.280 13.063 1.00 92.94 77 VAL A N 1
ATOM 596 C CA . VAL A 1 77 ? -9.344 1.290 14.418 1.00 92.94 77 VAL A CA 1
ATOM 597 C C . VAL A 1 77 ? -8.249 1.350 15.474 1.00 92.94 77 VAL A C 1
ATOM 599 O O . VAL A 1 77 ? -8.365 2.139 16.409 1.00 92.94 77 VAL A O 1
ATOM 602 N N . THR A 1 78 ? -7.217 0.512 15.346 1.00 93.19 78 THR A N 1
ATOM 603 C CA . THR A 1 78 ? -6.101 0.470 16.305 1.00 93.19 78 THR A CA 1
ATOM 604 C C . THR A 1 78 ? -5.009 1.485 15.997 1.00 93.19 78 THR A C 1
ATOM 606 O O . THR A 1 78 ? -4.179 1.725 16.863 1.00 93.19 78 THR A O 1
ATOM 609 N N . GLU A 1 79 ? -5.025 2.079 14.802 1.00 93.81 79 GLU A N 1
ATOM 610 C CA . GLU A 1 79 ? -4.012 3.018 14.309 1.00 93.81 79 GLU A CA 1
ATOM 611 C C . GLU A 1 79 ? -2.602 2.415 14.325 1.00 93.81 79 GLU A C 1
ATOM 613 O O . GLU A 1 79 ? -1.635 3.015 14.789 1.00 93.81 79 GLU A O 1
ATOM 618 N N . THR A 1 80 ? -2.498 1.183 13.827 1.00 92.12 80 THR A N 1
ATOM 619 C CA . THR A 1 80 ? -1.240 0.434 13.766 1.00 92.12 80 THR A CA 1
ATOM 620 C C . THR A 1 80 ? -1.088 -0.275 12.431 1.00 92.12 80 THR A C 1
ATOM 622 O O . THR A 1 80 ? -2.074 -0.714 11.827 1.00 92.12 80 THR A O 1
ATOM 625 N N . PHE A 1 81 ? 0.160 -0.474 12.011 1.00 92.50 81 PHE A N 1
ATOM 626 C CA . PHE A 1 81 ? 0.457 -1.402 10.931 1.00 92.50 81 PHE A CA 1
ATOM 627 C C . PHE A 1 81 ? 0.223 -2.847 11.378 1.00 92.50 81 PHE A C 1
ATOM 629 O O . PHE A 1 81 ? 0.544 -3.225 12.505 1.00 92.50 81 PHE A O 1
ATOM 636 N N . PHE A 1 82 ? -0.366 -3.639 10.488 1.00 89.00 82 PHE A N 1
ATOM 637 C CA . PHE A 1 82 ? -0.426 -5.097 10.592 1.00 89.00 82 PHE A CA 1
ATOM 638 C C . PHE A 1 82 ? 0.453 -5.783 9.542 1.00 89.00 82 PHE A C 1
ATOM 640 O O . PHE A 1 82 ? 0.680 -6.980 9.661 1.00 89.00 82 PHE A O 1
ATOM 647 N N . HIS A 1 83 ? 0.908 -5.036 8.529 1.00 90.31 83 HIS A N 1
ATOM 648 C CA . HIS A 1 83 ? 1.806 -5.513 7.488 1.00 90.31 83 HIS A CA 1
ATOM 649 C C . HIS A 1 83 ? 2.746 -4.397 7.047 1.00 90.31 83 HIS A C 1
ATOM 651 O O . HIS A 1 83 ? 2.284 -3.277 6.816 1.00 90.31 83 HIS A O 1
ATOM 657 N N . ILE A 1 84 ? 4.018 -4.728 6.864 1.00 91.19 84 ILE A N 1
ATOM 658 C CA . ILE A 1 84 ? 5.026 -3.899 6.218 1.00 91.19 84 ILE A CA 1
ATOM 659 C C . ILE A 1 84 ? 6.016 -4.826 5.492 1.00 91.19 84 ILE A C 1
ATOM 661 O O . ILE A 1 84 ? 6.586 -5.720 6.123 1.00 91.19 84 ILE A O 1
ATOM 665 N N . SER A 1 85 ? 6.250 -4.581 4.202 1.00 89.69 85 SER A N 1
ATOM 666 C CA . SER A 1 85 ? 7.250 -5.285 3.384 1.00 89.69 85 SER A CA 1
ATOM 667 C C . SER A 1 85 ? 7.846 -4.383 2.295 1.00 89.69 85 SER A C 1
ATOM 669 O O . SER A 1 85 ? 7.366 -3.268 2.072 1.00 89.69 85 SER A O 1
ATOM 671 N N . ASP A 1 86 ? 8.906 -4.859 1.636 1.00 87.50 86 ASP A N 1
ATOM 672 C CA . ASP A 1 86 ? 9.583 -4.153 0.543 1.00 87.50 86 ASP A CA 1
ATOM 673 C C . ASP A 1 86 ? 8.636 -3.874 -0.636 1.00 87.50 86 ASP A C 1
ATOM 675 O O . ASP A 1 86 ? 7.903 -4.749 -1.101 1.00 87.50 86 ASP A O 1
ATOM 679 N N . GLY A 1 87 ? 8.642 -2.625 -1.100 1.00 87.62 87 GLY A N 1
ATOM 680 C CA . GLY A 1 87 ? 7.756 -2.121 -2.147 1.00 87.62 87 GLY A CA 1
ATOM 681 C C . GLY A 1 87 ? 8.472 -1.709 -3.425 1.00 87.62 87 GLY A C 1
ATOM 682 O O . GLY A 1 87 ? 7.930 -0.899 -4.179 1.00 87.62 87 GLY A O 1
ATOM 683 N N . ASN A 1 88 ? 9.670 -2.237 -3.679 1.00 87.06 88 ASN A N 1
ATOM 684 C CA . ASN A 1 88 ? 10.446 -1.848 -4.848 1.00 87.06 88 ASN A CA 1
ATOM 685 C C . ASN A 1 88 ? 9.701 -2.169 -6.145 1.00 87.06 88 ASN A C 1
ATOM 687 O O . ASN A 1 88 ? 9.230 -3.282 -6.385 1.00 87.06 88 ASN A O 1
ATOM 691 N N . PHE A 1 89 ? 9.604 -1.143 -6.982 1.00 85.50 89 PHE A N 1
ATOM 692 C CA . PHE A 1 89 ? 8.957 -1.117 -8.285 1.00 85.50 89 PHE A CA 1
ATOM 693 C C . PHE A 1 89 ? 7.485 -1.536 -8.277 1.00 85.50 89 PHE A C 1
ATOM 695 O O . PHE A 1 89 ? 6.943 -1.916 -9.318 1.00 85.50 89 PHE A O 1
ATOM 702 N N . VAL A 1 90 ? 6.821 -1.485 -7.120 1.00 87.00 90 VAL A N 1
ATOM 703 C CA . VAL A 1 90 ? 5.425 -1.898 -7.001 1.00 87.00 90 VAL A CA 1
ATOM 704 C C . VAL A 1 90 ? 4.518 -0.940 -7.763 1.00 87.00 90 VAL A C 1
ATOM 706 O O . VAL A 1 90 ? 4.575 0.276 -7.605 1.00 87.00 90 VAL A O 1
ATOM 709 N N . VAL A 1 91 ? 3.641 -1.524 -8.573 1.00 84.62 91 VAL A N 1
ATOM 710 C CA . VAL A 1 91 ? 2.611 -0.825 -9.357 1.00 84.62 91 VAL A CA 1
ATOM 711 C C . VAL A 1 91 ? 1.199 -1.291 -9.004 1.00 84.62 91 VAL A C 1
ATOM 713 O O . VAL A 1 91 ? 0.204 -0.738 -9.464 1.00 84.62 91 VAL A O 1
ATOM 716 N N . GLY A 1 92 ? 1.076 -2.328 -8.175 1.00 84.25 92 GLY A N 1
ATOM 717 C CA . GLY A 1 92 ? -0.219 -2.844 -7.768 1.00 84.25 92 GLY A CA 1
ATOM 718 C C . GLY A 1 92 ? -0.134 -3.761 -6.565 1.00 84.25 92 GLY A C 1
ATOM 719 O O . GLY A 1 92 ? 0.860 -4.450 -6.358 1.00 84.25 92 GLY A O 1
ATOM 720 N N . ILE A 1 93 ? -1.211 -3.788 -5.786 1.00 86.38 93 ILE A N 1
ATOM 721 C CA . ILE A 1 93 ? -1.330 -4.618 -4.588 1.00 86.38 93 ILE A CA 1
ATOM 722 C C . ILE A 1 93 ? -2.710 -5.255 -4.490 1.00 86.38 93 ILE A C 1
ATOM 724 O O . ILE A 1 93 ? -3.715 -4.700 -4.945 1.00 86.38 93 ILE A O 1
ATOM 728 N N . ALA A 1 94 ? -2.760 -6.401 -3.832 1.00 84.12 94 ALA A N 1
ATOM 729 C CA . ALA A 1 94 ? -3.982 -7.063 -3.420 1.00 84.12 94 ALA A CA 1
ATOM 730 C C . ALA A 1 94 ? -3.707 -7.894 -2.165 1.00 84.12 94 ALA A C 1
ATOM 732 O O . ALA A 1 94 ? -2.566 -8.235 -1.874 1.00 84.12 94 ALA A O 1
ATOM 733 N N . CYS A 1 95 ? -4.745 -8.249 -1.413 1.00 80.31 95 CYS A N 1
ATOM 734 C CA . CYS A 1 95 ? -4.573 -9.107 -0.248 1.00 80.31 95 CYS A CA 1
ATOM 735 C C . CYS A 1 95 ? -5.665 -10.168 -0.160 1.00 80.31 95 CYS A C 1
ATOM 737 O O . CYS A 1 95 ? -6.813 -9.963 -0.563 1.00 80.31 95 CYS A O 1
ATOM 739 N N . THR A 1 96 ? -5.302 -11.301 0.423 1.00 80.94 96 THR A N 1
ATOM 740 C CA . THR A 1 96 ? -6.244 -12.271 0.983 1.00 80.94 96 THR A CA 1
ATOM 741 C C . THR A 1 96 ? -6.212 -12.171 2.507 1.00 80.94 96 THR A C 1
ATOM 743 O O . THR A 1 96 ? -5.535 -11.317 3.073 1.00 80.94 96 THR A O 1
ATOM 746 N N . ASN A 1 97 ? -6.908 -13.068 3.206 1.00 74.19 97 ASN A N 1
ATOM 747 C CA . ASN A 1 97 ? -6.843 -13.124 4.670 1.00 74.19 97 ASN A CA 1
ATOM 748 C C . ASN A 1 97 ? -5.462 -13.547 5.210 1.00 74.19 97 ASN A C 1
ATOM 750 O O . ASN A 1 97 ? -5.266 -13.497 6.419 1.00 74.19 97 ASN A O 1
ATOM 754 N N . LYS A 1 98 ? -4.549 -14.037 4.359 1.00 77.19 98 LYS A N 1
ATOM 755 C CA . LYS A 1 98 ? -3.262 -14.617 4.783 1.00 77.19 98 LYS A CA 1
ATOM 756 C C . LYS A 1 98 ? -2.045 -14.021 4.085 1.00 77.19 98 LYS A C 1
ATOM 758 O O . LYS A 1 98 ? -0.950 -14.116 4.626 1.00 77.19 98 LYS A O 1
ATOM 763 N N . THR A 1 99 ? -2.233 -13.428 2.911 1.00 80.44 99 THR A N 1
ATOM 764 C CA . THR A 1 99 ? -1.129 -13.078 2.014 1.00 80.44 99 THR A CA 1
ATOM 765 C C . THR A 1 99 ? -1.367 -11.707 1.401 1.00 80.44 99 THR A C 1
ATOM 767 O O . THR A 1 99 ? -2.461 -11.431 0.899 1.00 80.44 99 THR A O 1
ATOM 770 N N . MET A 1 100 ? -0.334 -10.872 1.443 1.00 83.75 100 MET A N 1
ATOM 771 C CA . MET A 1 100 ? -0.191 -9.663 0.647 1.00 83.75 100 MET A CA 1
ATOM 772 C C . MET A 1 100 ? 0.442 -10.046 -0.687 1.00 83.75 100 MET A C 1
ATOM 774 O O . MET A 1 100 ? 1.455 -10.737 -0.712 1.00 83.75 100 MET A O 1
ATOM 778 N N . TYR A 1 101 ? -0.158 -9.612 -1.784 1.00 83.50 101 TYR A N 1
ATOM 779 C CA . TYR A 1 101 ? 0.387 -9.770 -3.123 1.00 83.50 101 TYR A CA 1
ATOM 780 C C . TYR A 1 101 ? 0.737 -8.402 -3.672 1.00 83.50 101 TYR A C 1
ATOM 782 O O . TYR A 1 101 ? -0.055 -7.462 -3.542 1.00 83.50 101 TYR A O 1
ATOM 790 N N . SER A 1 102 ? 1.878 -8.311 -4.335 1.00 84.75 102 SER A N 1
ATOM 791 C CA . SER A 1 102 ? 2.275 -7.121 -5.070 1.00 84.75 102 SER A CA 1
ATOM 792 C C . SER A 1 102 ? 2.710 -7.469 -6.480 1.00 84.75 102 SER A C 1
ATOM 794 O O . SER A 1 102 ? 3.233 -8.545 -6.756 1.00 84.75 102 SER A O 1
ATOM 796 N N . LEU A 1 103 ? 2.436 -6.544 -7.387 1.00 8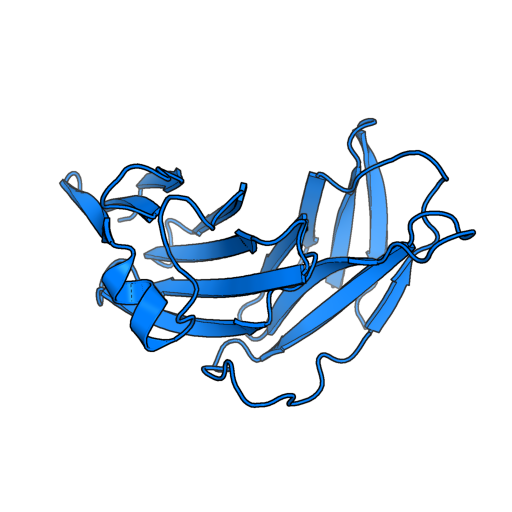4.12 103 LEU A N 1
ATOM 797 C CA . LEU A 1 103 ? 2.893 -6.588 -8.759 1.00 84.12 103 LEU A CA 1
ATOM 798 C C . LEU A 1 103 ? 3.999 -5.550 -8.891 1.00 84.12 103 LEU A C 1
ATOM 800 O O . LEU A 1 103 ? 3.732 -4.360 -8.717 1.00 84.12 103 LEU A O 1
ATOM 804 N N . ALA A 1 104 ? 5.217 -6.000 -9.168 1.00 82.38 104 ALA A N 1
ATOM 805 C CA . ALA A 1 104 ? 6.364 -5.135 -9.395 1.00 82.38 104 ALA A CA 1
ATOM 806 C C . ALA A 1 104 ? 6.681 -5.061 -10.891 1.00 82.38 104 ALA A C 1
ATOM 808 O O . ALA A 1 104 ? 6.719 -6.091 -11.567 1.00 82.38 104 ALA A O 1
ATOM 809 N N . CYS A 1 105 ? 6.898 -3.853 -11.409 1.00 78.50 105 CYS A N 1
ATOM 810 C CA . CYS A 1 105 ? 7.365 -3.637 -12.774 1.00 78.50 105 CYS A CA 1
ATOM 811 C C . CYS A 1 105 ? 8.888 -3.778 -12.809 1.00 78.50 105 CYS A C 1
ATOM 813 O O . CYS A 1 105 ? 9.616 -2.920 -12.319 1.00 78.50 105 CYS A O 1
ATOM 815 N N . VAL A 1 106 ? 9.383 -4.863 -13.391 1.00 70.00 106 VAL A N 1
ATOM 816 C CA . VAL A 1 106 ? 10.815 -5.096 -13.543 1.00 70.00 106 VAL A CA 1
ATOM 817 C C . VAL A 1 106 ? 11.211 -4.732 -14.967 1.00 70.00 106 VAL A C 1
ATOM 819 O O . VAL A 1 106 ? 10.854 -5.408 -15.930 1.00 70.00 106 VAL A O 1
ATOM 822 N N . SER A 1 107 ? 11.960 -3.640 -15.105 1.00 57.38 107 SER A N 1
ATOM 823 C CA . SER A 1 107 ? 12.520 -3.204 -16.382 1.00 57.38 107 SER A CA 1
ATOM 824 C C . SER A 1 107 ? 14.041 -3.288 -16.332 1.00 57.38 107 SER A C 1
ATOM 826 O O . SER A 1 107 ? 14.691 -2.610 -15.535 1.00 57.38 107 SER A O 1
ATOM 828 N N . TYR A 1 108 ? 14.618 -4.132 -17.188 1.00 56.66 108 TYR A N 1
ATOM 829 C CA . TYR A 1 108 ? 16.061 -4.191 -17.409 1.00 56.66 108 TYR A CA 1
ATOM 830 C C . TYR A 1 108 ? 16.410 -3.464 -18.704 1.00 56.66 108 TYR A C 1
ATOM 832 O O . TYR A 1 108 ? 15.716 -3.582 -19.715 1.00 56.66 108 TYR A O 1
ATOM 840 N N . TYR A 1 109 ? 17.531 -2.742 -18.706 1.00 44.81 109 TYR A N 1
ATOM 841 C CA . TYR A 1 109 ? 18.014 -2.074 -19.910 1.00 44.81 109 TYR A CA 1
ATOM 842 C C . TYR A 1 109 ? 18.178 -3.076 -21.068 1.00 44.81 109 TYR A C 1
ATOM 844 O O . TYR A 1 109 ? 18.920 -4.050 -20.952 1.00 44.81 109 TYR A O 1
ATOM 852 N N . GLY A 1 110 ? 17.500 -2.817 -22.191 1.00 52.12 110 GLY A N 1
ATOM 853 C CA . GLY A 1 110 ? 17.541 -3.667 -23.386 1.00 52.12 110 GLY A CA 1
ATOM 854 C C . GLY A 1 110 ? 16.516 -4.807 -23.419 1.00 52.12 110 GLY A C 1
ATOM 855 O O . GLY A 1 110 ? 16.544 -5.593 -24.365 1.00 52.12 110 GLY A O 1
ATOM 856 N N . HIS A 1 111 ? 15.610 -4.885 -22.440 1.00 53.47 111 HIS A N 1
ATOM 857 C CA . HIS A 1 111 ? 14.527 -5.868 -22.387 1.00 53.47 111 HIS A CA 1
ATOM 858 C C . HIS A 1 111 ? 13.154 -5.174 -22.333 1.00 53.47 111 HIS A C 1
ATOM 860 O O . HIS A 1 111 ? 13.057 -4.065 -21.805 1.00 53.47 111 HIS A O 1
ATOM 866 N N . PRO A 1 112 ? 12.090 -5.792 -22.885 1.00 58.72 112 PRO A N 1
ATOM 867 C CA . PRO A 1 112 ? 10.716 -5.374 -22.613 1.00 58.72 112 PRO A CA 1
ATOM 868 C C . PRO A 1 112 ? 10.453 -5.314 -21.105 1.00 58.72 112 PRO A C 1
ATOM 870 O O . PRO A 1 112 ? 11.031 -6.104 -20.359 1.00 58.72 112 PRO A O 1
ATOM 873 N N . ALA A 1 113 ? 9.581 -4.405 -20.664 1.00 63.00 113 ALA A N 1
ATOM 874 C CA . ALA A 1 113 ? 9.121 -4.410 -19.279 1.00 63.00 113 ALA A CA 1
ATOM 875 C C . ALA A 1 113 ? 8.476 -5.769 -18.962 1.00 63.00 113 ALA A C 1
ATOM 877 O O . ALA A 1 113 ? 7.642 -6.240 -19.732 1.00 63.00 113 ALA A O 1
ATOM 878 N N . SER A 1 114 ? 8.860 -6.383 -17.847 1.00 67.75 114 SER A N 1
ATOM 879 C CA . SER A 1 114 ? 8.241 -7.595 -17.304 1.00 67.75 114 SER A CA 1
ATOM 880 C C . SER A 1 114 ? 7.563 -7.261 -15.978 1.00 67.75 114 SER A C 1
ATOM 882 O O . SER A 1 114 ? 7.929 -6.291 -15.311 1.00 67.75 114 SER A O 1
ATOM 884 N N . TYR A 1 115 ? 6.602 -8.082 -15.558 1.00 73.94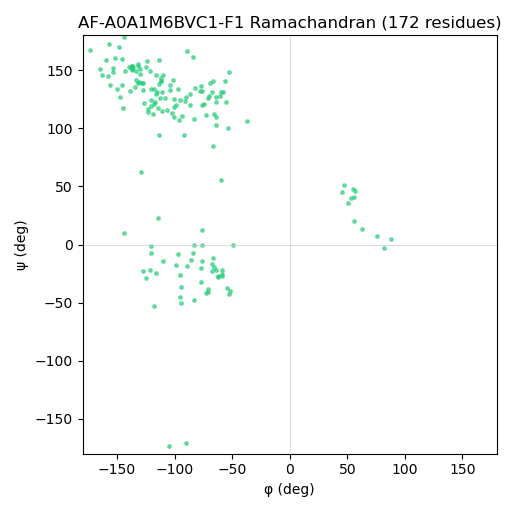 115 TYR A N 1
ATOM 885 C CA . TYR A 1 115 ? 6.059 -7.988 -14.202 1.00 73.94 115 TYR A CA 1
ATOM 886 C C . TYR A 1 115 ? 6.440 -9.194 -13.367 1.00 73.94 115 TYR A C 1
ATOM 888 O O . TYR A 1 115 ? 6.383 -10.330 -13.837 1.00 73.94 115 TYR A O 1
ATOM 896 N N . CYS A 1 116 ? 6.750 -8.937 -12.102 1.00 74.50 116 CYS A N 1
ATOM 897 C CA . CYS A 1 116 ? 6.913 -9.967 -11.092 1.00 74.50 116 CYS A CA 1
ATOM 898 C C . CYS A 1 116 ? 5.729 -9.916 -10.132 1.00 74.50 116 CYS A C 1
ATOM 900 O O . CYS A 1 116 ? 5.419 -8.866 -9.562 1.00 74.50 116 CYS A O 1
ATOM 902 N N . LEU A 1 117 ? 5.067 -11.061 -9.963 1.00 78.44 117 LEU A N 1
ATOM 903 C CA . LEU A 1 117 ? 4.124 -11.251 -8.872 1.00 78.44 117 LEU A CA 1
ATOM 904 C C . LEU A 1 117 ? 4.885 -11.725 -7.638 1.00 78.44 117 LEU A C 1
ATOM 906 O O . LEU A 1 117 ? 5.483 -12.801 -7.635 1.00 78.44 117 LEU A O 1
ATOM 910 N N . ASN A 1 118 ? 4.776 -10.928 -6.592 1.00 80.81 118 ASN A N 1
ATOM 911 C CA . ASN A 1 118 ? 5.402 -11.131 -5.304 1.00 80.81 118 ASN A CA 1
ATOM 912 C C . ASN A 1 118 ? 4.321 -11.478 -4.276 1.00 80.81 118 ASN A C 1
ATOM 914 O O . ASN A 1 118 ? 3.198 -10.965 -4.349 1.00 80.81 118 ASN A O 1
ATOM 918 N N . ALA A 1 119 ? 4.651 -12.327 -3.306 1.00 81.38 119 ALA A N 1
ATOM 919 C CA . ALA A 1 119 ? 3.776 -12.634 -2.182 1.00 81.38 119 ALA A CA 1
ATOM 920 C C . ALA A 1 119 ? 4.524 -12.553 -0.852 1.00 81.38 119 ALA A C 1
ATOM 922 O O . ALA A 1 119 ? 5.642 -13.040 -0.728 1.00 81.38 119 ALA A O 1
ATOM 923 N N . ALA A 1 120 ? 3.864 -11.983 0.152 1.00 83.31 120 ALA A N 1
ATOM 924 C CA . ALA A 1 120 ? 4.352 -11.906 1.520 1.00 83.31 120 ALA A CA 1
ATOM 925 C C . ALA A 1 120 ? 3.239 -12.313 2.503 1.00 83.31 120 ALA A C 1
ATOM 927 O O . ALA A 1 120 ? 2.073 -11.958 2.295 1.00 83.31 120 ALA A O 1
ATOM 928 N N . PRO A 1 121 ? 3.540 -13.043 3.592 1.00 84.25 121 PRO A N 1
ATOM 929 C CA . PRO A 1 121 ? 2.568 -13.298 4.651 1.00 84.25 121 PRO A CA 1
ATOM 930 C C . PRO A 1 121 ? 2.001 -11.990 5.223 1.00 84.25 121 PRO A C 1
ATOM 932 O O . PRO A 1 121 ? 2.730 -11.019 5.416 1.00 84.25 121 PRO A O 1
ATOM 935 N N . ILE A 1 122 ? 0.701 -11.951 5.530 1.00 80.38 122 ILE A N 1
ATOM 936 C CA . ILE A 1 122 ? 0.042 -10.716 5.993 1.00 80.38 122 ILE A CA 1
ATOM 937 C C . ILE A 1 122 ? 0.611 -10.198 7.318 1.00 80.38 122 ILE A C 1
ATOM 939 O O . ILE A 1 122 ? 0.588 -9.000 7.546 1.00 80.38 122 ILE A O 1
ATOM 943 N N . GLU A 1 123 ? 1.161 -11.078 8.153 1.00 75.19 123 GLU A N 1
ATOM 944 C CA . GLU A 1 123 ? 1.771 -10.736 9.445 1.00 75.19 123 GLU A CA 1
ATOM 945 C C . GLU A 1 123 ? 3.232 -10.264 9.317 1.00 75.19 123 GLU A C 1
ATOM 947 O O . GLU A 1 123 ? 3.865 -9.954 10.325 1.00 75.19 123 GLU A O 1
ATOM 952 N N . ALA A 1 124 ? 3.787 -10.212 8.098 1.00 65.62 124 ALA A N 1
ATOM 953 C CA . ALA A 1 124 ? 5.141 -9.718 7.881 1.00 65.62 124 ALA A CA 1
ATOM 954 C C . ALA A 1 124 ? 5.234 -8.233 8.267 1.00 65.62 124 ALA A C 1
ATOM 956 O O . ALA A 1 124 ? 4.502 -7.396 7.744 1.00 65.62 124 ALA A O 1
ATOM 957 N N . MET A 1 125 ? 6.135 -7.923 9.198 1.00 71.44 125 MET A N 1
ATOM 958 C CA . MET A 1 125 ? 6.443 -6.576 9.687 1.00 71.44 125 MET A CA 1
ATOM 959 C C . MET A 1 125 ? 7.958 -6.384 9.624 1.00 71.44 125 MET A C 1
ATOM 961 O O . MET A 1 125 ? 8.626 -6.291 10.654 1.00 71.44 125 MET A O 1
ATOM 965 N N . ASN A 1 126 ? 8.518 -6.439 8.417 1.00 60.56 126 ASN A N 1
ATOM 966 C CA . ASN A 1 126 ? 9.962 -6.456 8.229 1.00 60.56 126 ASN A CA 1
ATO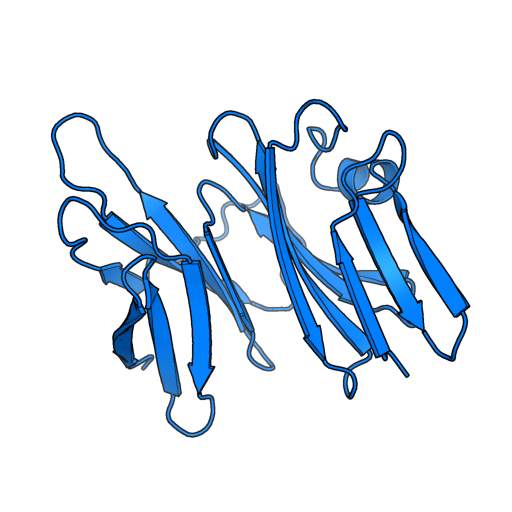M 967 C C . ASN A 1 126 ? 10.339 -5.686 6.962 1.00 60.56 126 ASN A C 1
ATOM 969 O O . ASN A 1 126 ? 9.943 -6.072 5.868 1.00 60.56 126 ASN A O 1
ATOM 973 N N . ILE A 1 127 ? 11.103 -4.604 7.116 1.00 53.44 127 ILE A N 1
ATOM 974 C CA . ILE A 1 127 ? 11.707 -3.879 5.981 1.00 53.44 127 ILE A CA 1
ATOM 975 C C . ILE A 1 127 ? 13.137 -4.341 5.731 1.00 53.44 127 ILE A C 1
ATOM 977 O O . ILE A 1 127 ? 13.599 -4.303 4.599 1.00 53.44 127 ILE A O 1
ATOM 981 N N . GLU A 1 128 ? 13.825 -4.844 6.761 1.00 48.25 128 GLU A N 1
ATOM 982 C CA . GLU A 1 128 ? 15.227 -5.265 6.652 1.00 48.25 128 GLU A CA 1
ATOM 983 C C . GLU A 1 128 ? 15.418 -6.768 6.423 1.00 48.25 128 GLU A C 1
ATOM 985 O O . GLU A 1 128 ? 16.534 -7.210 6.145 1.00 48.25 128 GLU A O 1
ATOM 990 N N . ALA A 1 129 ? 14.363 -7.578 6.500 1.00 35.50 129 ALA A N 1
ATOM 991 C CA . ALA A 1 129 ? 14.477 -8.976 6.128 1.00 35.50 129 ALA A CA 1
ATOM 992 C C . ALA A 1 129 ? 14.019 -9.155 4.690 1.00 35.50 129 ALA A C 1
ATOM 994 O O . ALA A 1 129 ? 12.825 -9.200 4.407 1.00 35.50 129 ALA A O 1
ATOM 995 N N . GLY A 1 130 ? 14.991 -9.379 3.811 1.00 36.53 130 GLY A N 1
ATOM 996 C CA . GLY A 1 130 ? 14.804 -10.229 2.643 1.00 36.53 130 GLY A CA 1
ATOM 997 C C . GLY A 1 130 ? 14.420 -11.659 3.046 1.00 36.53 130 GLY A C 1
ATOM 998 O O . GLY A 1 130 ? 15.109 -12.604 2.675 1.00 36.53 130 GLY A O 1
ATOM 999 N N . GLU A 1 131 ? 13.349 -11.830 3.830 1.00 39.78 131 GLU A N 1
ATOM 1000 C CA . GLU A 1 131 ? 12.561 -13.050 3.757 1.00 39.78 131 GLU A CA 1
ATOM 1001 C C . GLU A 1 131 ? 11.944 -13.039 2.368 1.00 39.78 131 GLU A C 1
ATOM 1003 O O . GLU A 1 131 ? 11.200 -12.125 2.018 1.00 39.78 131 GLU A O 1
ATOM 1008 N N . GLU A 1 132 ? 12.415 -13.995 1.568 1.00 42.22 132 GLU A N 1
ATOM 1009 C CA . GLU A 1 132 ? 12.238 -14.099 0.129 1.00 42.22 132 GLU A CA 1
ATOM 1010 C C . GLU A 1 132 ? 10.843 -13.635 -0.283 1.00 42.22 132 GLU A C 1
ATOM 1012 O O . GLU A 1 132 ? 9.848 -14.334 -0.092 1.00 42.22 132 GLU A O 1
ATOM 1017 N N . ILE A 1 133 ? 10.784 -12.445 -0.887 1.00 48.12 133 ILE A N 1
ATOM 1018 C CA . ILE A 1 133 ? 9.763 -12.180 -1.883 1.00 48.12 133 ILE A CA 1
ATOM 1019 C C . ILE A 1 133 ? 9.914 -13.316 -2.893 1.00 48.12 133 ILE A C 1
ATOM 1021 O O . ILE A 1 133 ? 10.848 -13.337 -3.699 1.00 48.12 133 ILE A O 1
ATOM 1025 N N . GLU A 1 134 ? 9.050 -14.317 -2.776 1.00 48.22 134 GLU A N 1
ATOM 1026 C CA . GLU A 1 134 ? 9.044 -15.412 -3.721 1.00 48.22 134 GLU A CA 1
ATOM 1027 C C . GLU A 1 134 ? 8.461 -14.841 -5.007 1.00 48.22 134 GLU A C 1
ATOM 1029 O O . GLU A 1 134 ? 7.290 -14.451 -5.068 1.00 48.22 134 GLU A O 1
ATOM 1034 N N . MET A 1 135 ? 9.308 -14.736 -6.029 1.00 52.66 135 MET A N 1
ATOM 1035 C CA . MET A 1 135 ? 8.844 -14.470 -7.378 1.00 52.66 135 MET A CA 1
ATOM 1036 C C . MET A 1 135 ? 7.996 -15.669 -7.798 1.00 52.66 135 MET A C 1
ATOM 1038 O O . MET A 1 135 ? 8.524 -16.725 -8.139 1.00 52.66 135 MET A O 1
ATOM 1042 N N . ILE A 1 136 ? 6.675 -15.507 -7.764 1.00 56.56 136 ILE A N 1
ATOM 1043 C CA . ILE A 1 136 ? 5.745 -16.589 -8.102 1.00 56.56 136 ILE A CA 1
ATOM 1044 C C . ILE A 1 136 ? 5.795 -16.856 -9.607 1.00 56.56 136 ILE A C 1
ATOM 1046 O O . ILE A 1 136 ? 5.748 -18.000 -10.057 1.00 56.56 136 ILE A O 1
ATOM 1050 N N . THR A 1 137 ? 5.858 -15.791 -10.408 1.00 54.38 137 THR A N 1
ATOM 1051 C CA . THR A 1 137 ? 5.864 -15.893 -11.866 1.00 54.38 137 THR A CA 1
ATOM 1052 C C . THR A 1 137 ? 6.346 -14.591 -12.508 1.00 54.38 137 THR A C 1
ATOM 1054 O O . THR A 1 137 ? 6.089 -13.502 -11.985 1.00 54.38 137 THR A O 1
ATOM 1057 N N . GLU A 1 138 ? 7.042 -14.713 -13.639 1.00 53.16 138 GLU A N 1
ATOM 1058 C CA . GLU A 1 138 ? 7.318 -13.604 -14.551 1.00 53.16 138 GLU A CA 1
ATOM 1059 C C . GLU A 1 138 ? 6.194 -13.546 -15.587 1.00 53.16 138 GLU A C 1
ATOM 1061 O O . GLU A 1 138 ? 5.910 -14.529 -16.278 1.00 53.16 138 GLU A O 1
ATOM 1066 N N . LEU A 1 139 ? 5.546 -12.391 -15.684 1.00 55.72 139 LEU A N 1
ATOM 1067 C CA . LEU A 1 139 ? 4.500 -12.154 -16.664 1.00 55.72 139 LEU A CA 1
ATOM 1068 C C . LEU A 1 139 ? 5.119 -11.479 -17.887 1.00 55.72 139 LEU A C 1
ATOM 1070 O O . LEU A 1 139 ? 5.752 -10.430 -17.724 1.00 55.72 139 LEU A O 1
ATOM 1074 N N . PRO A 1 140 ? 4.964 -12.049 -19.098 1.00 51.41 140 PRO A N 1
ATOM 1075 C CA . PRO A 1 140 ? 5.504 -11.442 -20.302 1.00 51.41 140 PRO A CA 1
ATOM 1076 C C . PRO A 1 140 ? 4.800 -10.107 -20.530 1.00 51.41 140 PRO A C 1
ATOM 1078 O O . PRO A 1 140 ? 3.623 -10.081 -20.881 1.00 51.41 140 PRO A O 1
ATOM 1081 N N . GLY A 1 141 ? 5.508 -8.995 -20.340 1.00 46.25 141 GLY A N 1
ATOM 1082 C CA . GLY A 1 141 ? 4.945 -7.700 -20.681 1.00 46.25 141 GLY A CA 1
ATOM 1083 C C . GLY A 1 141 ? 4.848 -7.565 -22.194 1.00 46.25 141 GLY A C 1
ATOM 1084 O O . GLY A 1 141 ? 5.814 -7.763 -22.936 1.00 46.25 141 GLY A O 1
ATOM 1085 N N . THR A 1 142 ? 3.661 -7.219 -22.681 1.00 42.06 142 THR A N 1
ATOM 1086 C CA . THR A 1 142 ? 3.551 -6.608 -24.003 1.00 42.06 142 THR A CA 1
ATOM 1087 C C . THR A 1 142 ? 4.275 -5.271 -23.932 1.00 42.06 142 THR A C 1
ATOM 1089 O O . THR A 1 142 ? 4.001 -4.481 -23.033 1.00 42.06 142 THR A O 1
ATOM 1092 N N . THR A 1 143 ? 5.207 -5.059 -24.856 1.00 39.34 143 THR A N 1
ATOM 1093 C CA . THR A 1 143 ? 6.318 -4.089 -24.866 1.00 39.34 143 THR A CA 1
ATOM 1094 C C . THR A 1 143 ? 6.028 -2.622 -24.531 1.00 39.34 143 THR A C 1
ATOM 1096 O O . THR A 1 143 ? 6.979 -1.854 -24.495 1.00 39.34 143 THR A O 1
ATOM 1099 N N . ASP A 1 144 ? 4.792 -2.221 -24.246 1.00 34.62 144 ASP A N 1
ATOM 1100 C CA . ASP A 1 144 ? 4.405 -0.819 -24.080 1.00 34.62 144 ASP A CA 1
ATOM 1101 C C . ASP A 1 144 ? 3.337 -0.568 -22.995 1.00 34.62 144 ASP A C 1
ATOM 1103 O O . ASP A 1 144 ? 2.825 0.545 -22.923 1.00 34.62 144 ASP A O 1
ATOM 1107 N N . VAL A 1 145 ? 2.970 -1.549 -22.151 1.00 38.25 145 VAL A N 1
ATOM 1108 C CA . VAL A 1 145 ? 1.775 -1.399 -21.291 1.00 38.25 145 VAL A CA 1
ATOM 1109 C C . VAL A 1 145 ? 2.075 -1.550 -19.801 1.00 38.25 145 VAL A C 1
ATOM 1111 O O . VAL A 1 145 ? 2.456 -2.633 -19.348 1.00 38.25 145 VAL A O 1
ATOM 1114 N N . ILE A 1 146 ? 1.860 -0.469 -19.036 1.00 48.56 146 ILE A N 1
ATOM 1115 C CA . ILE A 1 146 ? 1.999 -0.427 -17.572 1.00 48.56 146 ILE A CA 1
ATOM 1116 C C . ILE A 1 146 ? 0.789 -1.117 -16.916 1.00 48.56 146 ILE A C 1
ATOM 1118 O O . ILE A 1 146 ? -0.357 -0.875 -17.290 1.00 48.56 146 ILE A O 1
ATOM 1122 N N . ALA A 1 147 ? 1.001 -2.017 -15.957 1.00 49.50 147 ALA A N 1
ATOM 1123 C CA . ALA A 1 147 ? -0.077 -2.589 -15.160 1.00 49.50 147 ALA A CA 1
ATOM 1124 C C . ALA A 1 147 ? -0.580 -1.560 -14.138 1.00 49.50 147 ALA A C 1
ATOM 1126 O O . ALA A 1 147 ? 0.176 -1.125 -13.278 1.00 49.50 147 ALA A O 1
ATOM 1127 N N . ASN A 1 148 ? -1.866 -1.210 -14.203 1.00 52.34 148 ASN A N 1
ATOM 1128 C CA . ASN A 1 148 ? -2.466 -0.163 -13.367 1.00 52.34 148 ASN A CA 1
ATOM 1129 C C . ASN A 1 148 ? -3.207 -0.696 -12.149 1.00 52.34 148 ASN A C 1
ATOM 1131 O O . ASN A 1 148 ? -3.601 0.062 -11.259 1.00 52.34 148 ASN A O 1
ATOM 1135 N N . SER A 1 149 ? -3.561 -1.979 -12.139 1.00 58.09 149 SER A N 1
ATOM 1136 C CA . SER A 1 149 ? -4.392 -2.522 -11.072 1.00 58.09 149 SER A CA 1
ATOM 1137 C C . SER A 1 149 ? -4.221 -4.020 -10.911 1.00 58.09 149 SER A C 1
ATOM 1139 O O . SER A 1 149 ? -4.273 -4.773 -11.880 1.00 58.09 149 SER A O 1
ATOM 1141 N N . LEU A 1 150 ? -4.132 -4.443 -9.652 1.00 63.91 150 LEU A N 1
ATOM 1142 C CA . LEU A 1 150 ? -4.103 -5.837 -9.238 1.00 63.91 150 LEU A CA 1
ATOM 1143 C C . LEU A 1 150 ? -5.380 -6.172 -8.464 1.00 63.91 150 LEU A C 1
ATOM 1145 O O . LEU A 1 150 ? -5.712 -5.498 -7.492 1.00 63.91 150 LEU A O 1
ATOM 1149 N N . TYR A 1 151 ? -6.107 -7.209 -8.861 1.00 63.53 151 TYR A N 1
ATOM 1150 C CA . TYR A 1 151 ? -7.229 -7.740 -8.084 1.00 63.53 151 TYR A CA 1
ATOM 1151 C C . TYR A 1 151 ? -7.026 -9.225 -7.819 1.00 63.53 151 TYR A C 1
ATOM 1153 O O . TYR A 1 151 ? -6.402 -9.921 -8.612 1.00 63.53 151 TYR A O 1
ATOM 1161 N N . ILE A 1 152 ? -7.595 -9.717 -6.720 1.00 63.84 152 ILE A N 1
ATOM 1162 C CA . ILE A 1 152 ? -7.646 -11.149 -6.424 1.00 63.84 152 ILE A CA 1
ATOM 1163 C C . ILE A 1 152 ? -9.104 -11.572 -6.308 1.00 63.84 152 ILE A C 1
ATOM 1165 O O . ILE A 1 152 ? -9.854 -11.028 -5.496 1.00 63.84 152 ILE A O 1
ATOM 1169 N N . ASP A 1 153 ? -9.492 -12.572 -7.095 1.00 63.28 153 ASP A N 1
ATOM 1170 C CA . ASP A 1 153 ? -10.719 -13.336 -6.883 1.00 63.28 153 ASP A CA 1
ATOM 1171 C C . ASP A 1 153 ? -10.380 -14.552 -6.015 1.00 63.28 153 ASP A C 1
ATOM 1173 O O . ASP A 1 153 ? -9.958 -15.601 -6.508 1.00 63.28 153 ASP A O 1
ATOM 1177 N N . SER A 1 154 ? -10.559 -14.406 -4.701 1.00 54.97 154 SER A N 1
ATOM 1178 C CA . SER A 1 154 ? -10.298 -15.467 -3.721 1.00 54.97 154 SER A CA 1
ATOM 1179 C C . SER A 1 154 ? -11.260 -16.652 -3.832 1.00 54.97 154 SER A C 1
ATOM 1181 O O . SER A 1 154 ? -10.961 -17.725 -3.318 1.00 54.97 154 SER A O 1
ATOM 1183 N N . GLY A 1 155 ? -12.400 -16.497 -4.516 1.00 53.59 155 GLY A N 1
ATOM 1184 C CA . GLY A 1 155 ? -13.309 -17.605 -4.812 1.00 53.59 155 GLY A CA 1
ATOM 1185 C C . GLY A 1 155 ? -12.813 -18.493 -5.954 1.00 53.59 155 GLY A C 1
ATOM 1186 O O . GLY A 1 155 ? -13.252 -19.636 -6.073 1.00 53.59 155 GLY A O 1
ATOM 1187 N N . LYS A 1 156 ? -11.904 -17.976 -6.789 1.00 56.19 156 LYS A N 1
ATOM 1188 C CA . LYS A 1 156 ? -11.357 -18.669 -7.965 1.00 56.19 156 LYS A CA 1
ATOM 1189 C C . LYS A 1 156 ? -9.840 -18.849 -7.929 1.00 56.19 156 LYS A C 1
ATOM 1191 O O . LYS A 1 156 ? -9.301 -19.424 -8.869 1.00 56.19 156 LYS A O 1
ATOM 1196 N N . ASN A 1 157 ? -9.175 -18.361 -6.881 1.00 63.59 157 ASN A N 1
ATOM 1197 C CA . ASN A 1 157 ? -7.720 -18.247 -6.789 1.00 63.59 157 ASN A CA 1
ATOM 1198 C C . ASN A 1 157 ? -7.118 -17.632 -8.063 1.00 63.59 157 ASN A C 1
ATOM 1200 O O . ASN A 1 157 ? -6.233 -18.207 -8.692 1.00 63.59 157 ASN A O 1
ATOM 1204 N N . MET A 1 158 ? -7.652 -16.486 -8.489 1.00 62.94 158 MET A N 1
ATOM 1205 C CA . MET A 1 158 ? -7.146 -15.780 -9.666 1.00 62.94 158 MET A CA 1
ATOM 1206 C C . MET A 1 158 ? -6.624 -14.404 -9.292 1.00 62.94 158 MET A C 1
ATOM 1208 O O . MET A 1 158 ? -7.313 -13.638 -8.618 1.00 62.94 158 MET A O 1
ATOM 1212 N N . LEU A 1 159 ? -5.447 -14.082 -9.803 1.00 67.56 159 LEU A N 1
ATOM 1213 C CA . LEU A 1 159 ? -4.959 -12.730 -9.959 1.00 67.56 159 LEU A CA 1
ATOM 1214 C C . LEU A 1 159 ? -5.533 -12.141 -11.248 1.00 67.56 159 LEU A C 1
ATOM 1216 O O . LEU A 1 159 ? -5.526 -12.784 -12.297 1.00 67.56 159 LEU A O 1
ATOM 1220 N N . ILE A 1 160 ? -6.006 -10.910 -11.172 1.00 70.38 160 ILE A N 1
ATOM 1221 C CA . ILE A 1 160 ? -6.495 -10.143 -12.307 1.00 70.38 160 ILE A CA 1
ATOM 1222 C C . ILE A 1 160 ? -5.604 -8.916 -12.411 1.00 70.38 160 ILE A C 1
ATOM 1224 O O . ILE A 1 160 ? -5.632 -8.053 -11.530 1.00 70.38 160 ILE A O 1
ATOM 1228 N N . VAL A 1 161 ? -4.820 -8.848 -13.475 1.00 67.38 161 VAL A N 1
ATOM 1229 C CA . VAL A 1 161 ? -3.993 -7.690 -13.797 1.00 67.38 161 VAL A CA 1
ATOM 1230 C C . VAL A 1 161 ? -4.747 -6.884 -14.844 1.00 67.38 161 VAL A C 1
ATOM 1232 O O . VAL A 1 161 ? -5.072 -7.404 -15.909 1.00 67.38 161 VAL A O 1
ATOM 1235 N N . LYS A 1 162 ? -5.078 -5.628 -14.531 1.00 65.38 162 LYS A N 1
ATOM 1236 C CA . LYS A 1 162 ? -5.587 -4.677 -15.525 1.00 65.38 162 LYS A CA 1
ATOM 1237 C C . LYS A 1 162 ? -4.444 -3.763 -15.945 1.00 65.38 162 LYS A C 1
ATOM 1239 O O . LYS A 1 162 ? -3.828 -3.121 -15.091 1.00 65.38 162 LYS A O 1
ATOM 1244 N N . THR A 1 163 ? -4.186 -3.697 -17.241 1.00 63.62 163 THR A N 1
ATOM 1245 C CA . THR A 1 163 ? -3.159 -2.827 -17.814 1.00 63.62 163 THR A CA 1
ATOM 1246 C C . THR A 1 163 ? -3.714 -1.437 -18.157 1.00 63.62 163 THR A C 1
ATOM 1248 O O . THR A 1 163 ? -4.932 -1.231 -18.139 1.00 63.62 163 THR A O 1
ATOM 1251 N N . GLU A 1 164 ? -2.835 -0.466 -18.421 1.00 60.16 164 GLU A N 1
ATOM 1252 C CA . GLU A 1 164 ? -3.172 0.900 -18.858 1.00 60.16 164 GLU A CA 1
ATOM 1253 C C . GLU A 1 164 ? -4.103 0.913 -20.071 1.00 60.16 164 GLU A C 1
ATOM 1255 O O . GLU A 1 164 ? -5.087 1.651 -20.079 1.00 60.16 164 GLU A O 1
ATOM 1260 N N . ASP A 1 165 ? -3.873 0.007 -21.021 1.00 59.84 165 ASP A N 1
ATOM 1261 C CA . ASP A 1 165 ? -4.693 -0.169 -22.227 1.00 59.84 165 ASP A CA 1
ATOM 1262 C C . ASP A 1 165 ? -6.022 -0.901 -21.969 1.00 59.84 165 ASP A C 1
ATOM 1264 O O . ASP A 1 165 ? -6.697 -1.354 -22.892 1.00 59.84 165 ASP A O 1
ATOM 1268 N N . GLU A 1 166 ? -6.395 -1.061 -20.702 1.00 63.69 166 GLU A N 1
ATOM 1269 C CA . GLU A 1 166 ? -7.583 -1.773 -20.240 1.00 63.69 166 GLU A CA 1
ATOM 1270 C C . GLU A 1 166 ? -7.628 -3.271 -20.567 1.00 63.69 166 GLU A C 1
ATOM 1272 O O . GLU A 1 166 ? -8.670 -3.907 -20.370 1.00 63.69 166 GLU A O 1
ATOM 1277 N N . ASN A 1 167 ? -6.507 -3.868 -20.984 1.00 62.66 167 ASN A N 1
ATOM 1278 C CA . ASN A 1 167 ? -6.428 -5.317 -21.119 1.00 62.66 167 ASN A CA 1
ATOM 1279 C C . ASN A 1 167 ? -6.515 -5.968 -19.737 1.00 62.66 167 ASN A C 1
ATOM 1281 O O . ASN A 1 167 ? -5.972 -5.467 -18.751 1.00 62.66 167 ASN A O 1
ATOM 1285 N N . ILE A 1 168 ? -7.231 -7.089 -19.677 1.00 65.06 168 ILE A N 1
ATOM 1286 C CA . ILE A 1 168 ? -7.388 -7.886 -18.465 1.00 65.06 168 ILE A CA 1
ATOM 1287 C C . ILE A 1 168 ? -6.640 -9.193 -18.669 1.00 65.06 168 ILE A C 1
ATOM 1289 O O . ILE A 1 168 ? -7.029 -10.020 -19.495 1.00 65.06 168 ILE A O 1
ATOM 1293 N N . GLU A 1 169 ? -5.604 -9.391 -17.872 1.00 68.44 169 GLU A N 1
ATOM 1294 C CA . GLU A 1 169 ? -4.853 -10.632 -17.806 1.00 68.44 169 GLU A CA 1
ATOM 1295 C C . GLU A 1 169 ? -5.240 -11.394 -16.540 1.00 68.44 169 GLU A C 1
ATOM 1297 O O . GLU A 1 169 ? -5.421 -10.816 -15.465 1.00 68.44 169 GLU A O 1
ATOM 1302 N N . LEU A 1 170 ? -5.419 -12.706 -16.681 1.00 65.88 170 LEU A N 1
ATOM 1303 C CA . LEU A 1 170 ? -5.867 -13.585 -15.609 1.00 65.88 170 LEU A CA 1
ATOM 1304 C C . LEU A 1 170 ? -4.781 -14.611 -15.325 1.00 65.88 170 LEU A C 1
ATOM 1306 O O . LEU A 1 170 ? -4.450 -15.417 -16.194 1.00 65.88 170 LEU A O 1
ATOM 1310 N N . TYR A 1 171 ? -4.292 -14.626 -14.092 1.00 66.81 171 TYR A N 1
ATOM 1311 C CA . TYR A 1 171 ? -3.299 -15.588 -13.636 1.00 66.81 171 TYR A CA 1
ATOM 1312 C C . TYR A 1 171 ? -3.894 -16.448 -12.540 1.00 66.81 171 TYR A C 1
ATOM 1314 O O . TYR A 1 171 ? -4.491 -15.946 -11.591 1.00 66.81 171 TYR A O 1
ATOM 1322 N N . ARG A 1 172 ? -3.761 -17.764 -12.674 1.00 63.69 172 ARG A N 1
ATOM 1323 C CA . ARG A 1 172 ? -4.157 -18.689 -11.618 1.00 63.69 172 ARG A CA 1
ATOM 1324 C C . ARG A 1 172 ? -3.073 -18.692 -10.544 1.00 63.69 172 ARG A C 1
ATOM 1326 O O . ARG A 1 172 ? -1.897 -18.792 -10.871 1.00 63.69 172 ARG A O 1
ATOM 1333 N N . ILE A 1 173 ? -3.487 -18.571 -9.292 1.00 62.31 173 ILE A N 1
ATOM 1334 C CA . ILE A 1 173 ? -2.631 -18.717 -8.118 1.00 62.31 173 ILE A CA 1
ATOM 1335 C C . ILE A 1 173 ? -2.897 -20.134 -7.591 1.00 62.31 173 ILE A C 1
ATOM 1337 O O . ILE A 1 173 ? -4.050 -20.461 -7.296 1.00 62.31 173 ILE A O 1
ATOM 1341 N N . ASP A 1 174 ? -1.875 -20.988 -7.560 1.00 58.41 174 ASP A N 1
ATOM 1342 C CA . ASP A 1 174 ? -1.987 -22.365 -7.051 1.00 58.41 174 ASP A CA 1
ATOM 1343 C C . ASP A 1 174 ? -1.856 -22.436 -5.520 1.00 58.41 174 ASP A C 1
ATOM 1345 O O . ASP A 1 174 ? -1.101 -21.624 -4.937 1.00 58.41 174 ASP A O 1
#

Mean predicted aligned error: 8.64 Å